Protein AF-A0A191TNR6-F1 (afdb_monomer_lite)

Radius of gyration: 38.56 Å; chains: 1; bounding box: 108×36×78 Å

Foldseek 3Di:
DDPVVVVVVVVVVPVVVDPVVCVVPVVVVVVVVVVVVVVVVVVVVVVVVVVVVVVVVVVVVVVVVVVVVVVVVVCVCVPPVNVCVVVVVVVDHDPPDDDDPDDPPPPPPPDDD

Secondary structure (DSSP, 8-state):
--HHHHHHHHHHHHHHT-HHHHHHTHHHHHHHHHHHHHHHHHHHHHHHHHHHHHHHHHHHHHHHHHHHHHHHHHHHHT-HHHHHHHHHTTT----SSPP--------------

Sequence (113 aa):
MSHEEKKKRKVSIRKMVNYEWITKNIGFFLFLALLTILYIANGHWADKTIRNISKNNKEIKDLQFEYKTLKSELMFQTRESELVKAVEAKGLKISETPPIHIKQENKDNSTNK

pLDDT: mean 73.11, std 12.02, range [39.81, 95.5]

Structure (mmCIF, N/CA/C/O backbone):
data_AF-A0A191TNR6-F1
#
_entry.id   AF-A0A191TNR6-F1
#
loop_
_atom_site.group_PDB
_atom_site.id
_atom_site.type_symbol
_atom_site.label_atom_id
_atom_site.label_alt_id
_atom_site.label_comp_id
_atom_site.label_asym_id
_atom_site.label_entity_id
_atom_site.label_seq_id
_atom_site.pdbx_PDB_ins_code
_atom_site.Cartn_x
_atom_site.Cartn_y
_atom_site.Cartn_z
_atom_site.occupancy
_atom_site.B_iso_or_equiv
_atom_site.auth_seq_id
_atom_site.auth_comp_id
_atom_site.auth_asym_id
_atom_site.auth_atom_id
_atom_site.pdbx_PDB_model_num
ATOM 1 N N . MET A 1 1 ? 24.566 -29.308 -5.296 1.00 52.97 1 MET A N 1
ATOM 2 C CA . MET A 1 1 ? 24.282 -28.733 -6.633 1.00 52.97 1 MET A CA 1
ATOM 3 C C . MET A 1 1 ? 25.560 -28.079 -7.153 1.00 52.97 1 MET A C 1
ATOM 5 O O . MET A 1 1 ? 26.023 -27.111 -6.557 1.00 52.97 1 MET A O 1
ATOM 9 N N . SER A 1 2 ? 26.202 -28.717 -8.135 1.00 57.34 2 SER A N 1
ATOM 10 C CA . SER A 1 2 ? 27.630 -28.574 -8.475 1.00 57.34 2 SER A CA 1
ATOM 11 C C . SER A 1 2 ? 27.967 -27.243 -9.171 1.00 57.34 2 SER A C 1
ATOM 13 O O . SER A 1 2 ? 27.183 -26.726 -9.966 1.00 57.34 2 SER A O 1
ATOM 15 N N . HIS A 1 3 ? 29.145 -26.676 -8.881 1.00 64.31 3 HIS A N 1
ATOM 16 C CA . HIS A 1 3 ? 29.635 -25.388 -9.406 1.00 64.31 3 HIS A CA 1
ATOM 17 C C . HIS A 1 3 ? 29.651 -25.299 -10.949 1.00 64.31 3 HIS A C 1
ATOM 19 O O . HIS A 1 3 ? 29.507 -24.208 -11.510 1.00 64.31 3 HIS A O 1
ATOM 25 N N . GLU A 1 4 ? 29.747 -26.444 -11.625 1.00 71.12 4 GLU A N 1
ATOM 26 C CA . GLU A 1 4 ? 29.633 -26.623 -13.079 1.00 71.12 4 GLU A CA 1
ATOM 27 C C . GLU A 1 4 ? 28.303 -26.096 -13.655 1.00 71.12 4 GLU A C 1
ATOM 29 O O . GLU A 1 4 ? 28.289 -25.355 -14.644 1.00 71.12 4 GLU A O 1
ATOM 34 N N . GLU A 1 5 ? 27.172 -26.396 -13.008 1.00 73.00 5 GLU A N 1
ATOM 35 C CA . GLU A 1 5 ? 25.842 -26.019 -13.507 1.00 73.00 5 GLU A CA 1
ATOM 36 C C . GLU A 1 5 ? 25.607 -24.512 -13.423 1.00 73.00 5 GLU A C 1
ATOM 38 O O . GLU A 1 5 ? 25.041 -23.909 -14.339 1.00 73.00 5 GLU A O 1
ATOM 43 N N . LYS A 1 6 ? 26.098 -23.869 -12.354 1.00 72.94 6 LYS A N 1
ATOM 44 C CA . LYS A 1 6 ? 26.013 -22.409 -12.190 1.00 72.94 6 LYS A CA 1
ATOM 45 C C . LYS A 1 6 ? 26.813 -21.684 -13.275 1.00 72.94 6 LYS A C 1
ATOM 47 O O . LYS A 1 6 ? 26.352 -20.660 -13.789 1.00 72.94 6 LYS A O 1
ATOM 52 N N . LYS A 1 7 ? 27.982 -22.218 -13.654 1.00 72.75 7 LYS A N 1
ATOM 53 C CA . LYS A 1 7 ? 28.830 -21.666 -14.721 1.00 72.75 7 LYS A CA 1
ATOM 54 C C . LYS A 1 7 ? 28.167 -21.839 -16.090 1.00 72.75 7 LYS A C 1
ATOM 56 O O . LYS A 1 7 ? 28.049 -20.854 -16.819 1.00 72.75 7 LYS A O 1
ATOM 61 N N . LYS A 1 8 ? 27.634 -23.030 -16.397 1.00 73.75 8 LYS A N 1
ATOM 62 C CA . LYS A 1 8 ? 26.865 -23.278 -17.631 1.00 73.75 8 LYS A CA 1
ATOM 63 C C . LYS A 1 8 ? 25.618 -22.390 -17.731 1.00 73.75 8 LYS A C 1
ATOM 65 O O . LYS A 1 8 ? 25.409 -21.781 -18.779 1.00 73.75 8 LYS A O 1
ATOM 70 N N . ARG A 1 9 ? 24.843 -22.220 -16.648 1.00 75.12 9 ARG A N 1
ATOM 71 C CA . ARG A 1 9 ? 23.693 -21.291 -16.611 1.00 75.12 9 ARG A CA 1
ATOM 72 C C . ARG A 1 9 ? 24.110 -19.849 -16.872 1.00 75.12 9 ARG A C 1
ATOM 74 O O . ARG A 1 9 ? 23.536 -19.221 -17.751 1.00 75.12 9 ARG A O 1
ATOM 81 N N . LYS A 1 10 ? 25.115 -19.321 -16.161 1.00 71.44 10 LYS A N 1
ATOM 82 C CA . LYS A 1 10 ? 25.584 -17.937 -16.372 1.00 71.44 10 LYS A CA 1
ATOM 83 C C . LYS A 1 10 ? 26.048 -17.691 -17.807 1.00 71.44 10 LYS A C 1
ATOM 85 O O . LYS A 1 10 ? 25.750 -16.638 -18.361 1.00 71.44 10 LYS A O 1
ATOM 90 N N . VAL A 1 11 ? 26.757 -18.647 -18.408 1.00 75.31 11 VAL A N 1
ATOM 91 C CA . VAL A 1 11 ? 27.203 -18.555 -19.807 1.00 75.31 11 VAL A CA 1
ATOM 92 C C . VAL A 1 11 ? 26.014 -18.606 -20.768 1.00 75.31 11 VAL A C 1
ATOM 94 O O . VAL A 1 11 ? 25.973 -17.822 -21.710 1.00 75.31 11 VAL A O 1
ATOM 97 N N . SER A 1 12 ? 25.024 -19.462 -20.509 1.00 77.38 12 SER A N 1
ATOM 98 C CA . SER A 1 12 ? 23.797 -19.549 -21.310 1.00 77.38 12 SER A CA 1
ATOM 99 C C . SER A 1 12 ? 22.989 -18.244 -21.282 1.00 77.38 12 SER A C 1
ATOM 101 O O . SER A 1 12 ? 22.649 -17.704 -22.331 1.00 77.38 12 SER A O 1
ATOM 103 N N . ILE A 1 13 ? 22.783 -17.660 -20.096 1.00 75.06 13 ILE A N 1
ATOM 104 C CA . ILE A 1 13 ? 22.044 -16.397 -19.938 1.00 75.06 13 ILE A CA 1
ATOM 105 C C . ILE A 1 13 ? 22.795 -15.242 -20.621 1.00 75.06 13 ILE A C 1
ATOM 107 O O . ILE A 1 13 ? 22.189 -14.436 -21.317 1.00 75.06 13 ILE A O 1
ATOM 111 N N . ARG A 1 14 ? 24.130 -15.191 -20.498 1.00 74.75 14 ARG A N 1
ATOM 112 C CA . ARG A 1 14 ? 24.958 -14.194 -21.201 1.00 74.75 14 ARG A CA 1
ATOM 113 C C . ARG A 1 14 ? 24.906 -14.337 -22.723 1.00 74.75 14 ARG A C 1
ATOM 115 O O . ARG A 1 14 ? 24.945 -13.327 -23.409 1.00 74.75 14 ARG A O 1
ATOM 122 N N . LYS A 1 15 ? 24.806 -15.563 -23.248 1.00 75.88 15 LYS A N 1
ATOM 123 C CA . LYS A 1 15 ? 24.656 -15.805 -24.693 1.00 75.88 15 LYS A CA 1
ATOM 124 C C . LYS A 1 15 ? 23.286 -15.379 -25.223 1.00 75.88 15 LYS A C 1
ATOM 126 O O . LYS A 1 15 ? 23.216 -14.920 -26.355 1.00 75.88 15 LYS A O 1
ATOM 131 N N . MET A 1 16 ? 22.221 -15.503 -24.426 1.00 69.44 16 MET A N 1
ATOM 132 C CA . MET A 1 16 ? 20.896 -14.990 -24.806 1.00 69.44 16 MET A CA 1
ATOM 133 C C . MET A 1 16 ? 20.854 -13.457 -24.816 1.00 69.44 16 MET A C 1
ATOM 135 O O . MET A 1 16 ? 20.232 -12.868 -25.690 1.00 69.44 16 MET A O 1
ATOM 139 N N . VAL A 1 17 ? 21.562 -12.803 -23.890 1.00 74.44 17 VAL A N 1
ATOM 140 C CA . VAL A 1 17 ? 21.668 -11.333 -23.801 1.00 74.44 17 VAL A CA 1
ATOM 141 C C . VAL A 1 17 ? 22.894 -10.836 -24.584 1.00 74.44 17 VAL A C 1
ATOM 143 O O . VAL A 1 17 ? 23.731 -10.097 -24.069 1.00 74.44 17 VAL A O 1
ATOM 146 N N . ASN A 1 18 ? 23.052 -11.295 -25.827 1.00 81.00 18 ASN A N 1
ATOM 147 C CA . ASN A 1 18 ? 24.146 -10.848 -26.689 1.00 81.00 18 ASN A CA 1
ATOM 148 C C . ASN A 1 18 ? 23.843 -9.450 -27.265 1.00 81.00 18 ASN A C 1
ATOM 150 O O . ASN A 1 18 ? 22.716 -9.186 -27.687 1.00 81.00 18 ASN A O 1
ATOM 154 N N . TYR A 1 19 ? 24.850 -8.573 -27.330 1.00 78.12 19 TYR A N 1
ATOM 155 C CA . TYR A 1 19 ? 24.719 -7.191 -27.820 1.00 78.12 19 TYR A CA 1
ATOM 156 C C . TYR A 1 19 ? 24.134 -7.133 -29.236 1.00 78.12 19 TYR A C 1
ATOM 158 O O . TYR A 1 19 ? 23.248 -6.328 -29.505 1.00 78.12 19 TYR A O 1
ATOM 166 N N . GLU A 1 20 ? 24.539 -8.060 -30.106 1.00 78.94 20 GLU A N 1
ATOM 167 C CA . GLU A 1 20 ? 24.010 -8.157 -31.471 1.00 78.94 20 GLU A CA 1
ATOM 168 C C . GLU A 1 20 ? 22.511 -8.476 -31.537 1.00 78.94 20 GLU A C 1
ATOM 170 O O . GLU A 1 20 ? 21.825 -8.065 -32.469 1.00 78.94 20 GLU A O 1
ATOM 175 N N . TRP A 1 21 ? 21.978 -9.218 -30.564 1.00 81.38 21 TRP A N 1
ATOM 176 C CA . TRP A 1 21 ? 20.549 -9.533 -30.514 1.00 81.38 21 TRP A CA 1
ATOM 177 C C . TRP A 1 21 ? 19.727 -8.325 -30.042 1.00 81.38 21 TRP A C 1
ATOM 179 O O . TRP A 1 21 ? 18.631 -8.080 -30.552 1.00 81.38 21 TRP A O 1
ATOM 189 N N . ILE A 1 22 ? 20.291 -7.537 -29.123 1.00 80.81 22 ILE A N 1
ATOM 190 C CA . ILE A 1 22 ? 19.681 -6.321 -28.570 1.00 80.81 22 ILE A CA 1
ATOM 191 C C . ILE A 1 22 ? 19.637 -5.207 -29.618 1.00 80.81 22 ILE A C 1
ATOM 193 O O . ILE A 1 22 ? 18.600 -4.571 -29.789 1.00 80.81 22 ILE A O 1
ATOM 197 N N . THR A 1 23 ? 20.728 -4.990 -30.358 1.00 83.81 23 THR A N 1
ATOM 198 C CA . THR A 1 23 ? 20.784 -3.952 -31.399 1.00 83.81 23 THR A CA 1
ATOM 199 C C . THR A 1 23 ? 19.884 -4.275 -32.588 1.00 83.81 23 THR A C 1
ATOM 201 O O . THR A 1 23 ? 19.235 -3.374 -33.115 1.00 83.81 23 THR A O 1
ATOM 204 N N . LYS A 1 24 ? 19.752 -5.557 -32.959 1.00 86.25 24 LYS A N 1
ATOM 205 C CA . LYS A 1 24 ? 18.791 -6.005 -33.983 1.00 86.25 24 LYS A CA 1
ATOM 206 C C . LYS A 1 24 ? 17.329 -5.769 -33.591 1.00 86.25 24 LYS A C 1
ATOM 208 O O . LYS A 1 24 ? 16.496 -5.598 -34.472 1.00 86.25 24 LYS A O 1
ATOM 213 N N . ASN A 1 25 ? 17.016 -5.734 -32.293 1.00 87.75 25 ASN A N 1
ATOM 214 C CA . ASN A 1 25 ? 15.656 -5.575 -31.765 1.00 87.75 25 ASN A CA 1
ATOM 215 C C . ASN A 1 25 ? 15.514 -4.315 -30.894 1.00 87.75 25 ASN A C 1
ATOM 217 O O . ASN A 1 25 ? 14.816 -4.321 -29.876 1.00 87.75 25 ASN A O 1
ATOM 221 N N . ILE A 1 26 ? 16.171 -3.222 -31.293 1.00 88.38 26 ILE A N 1
ATOM 222 C CA . ILE A 1 26 ? 16.286 -2.008 -30.474 1.00 88.38 26 ILE A CA 1
ATOM 223 C C . ILE A 1 26 ? 14.925 -1.425 -30.056 1.00 88.38 26 ILE A C 1
ATOM 225 O O . ILE A 1 26 ? 14.764 -1.001 -28.913 1.00 88.38 26 ILE A O 1
ATOM 229 N N . GLY A 1 27 ? 13.917 -1.475 -30.936 1.00 91.56 27 GLY A N 1
ATOM 230 C CA . GLY A 1 27 ? 12.565 -0.987 -30.639 1.00 91.56 27 GLY A CA 1
ATOM 231 C C . GLY A 1 27 ? 11.870 -1.771 -29.520 1.00 91.56 27 GLY A C 1
ATOM 232 O O . GLY A 1 27 ? 11.244 -1.175 -28.645 1.00 91.56 27 GLY A O 1
ATOM 233 N N . PHE A 1 28 ? 12.038 -3.097 -29.487 1.00 89.12 28 PHE A N 1
ATOM 234 C CA . PHE A 1 28 ? 11.493 -3.946 -28.422 1.00 89.12 28 PHE A CA 1
ATOM 235 C C . PHE A 1 28 ? 12.190 -3.692 -27.081 1.00 89.12 28 PHE A C 1
ATOM 237 O O . PHE A 1 28 ? 11.536 -3.608 -26.042 1.00 89.12 28 PHE A O 1
ATOM 244 N N . PHE A 1 29 ? 13.514 -3.513 -27.092 1.00 89.81 29 PHE A N 1
ATOM 245 C CA . PHE A 1 29 ? 14.259 -3.188 -25.877 1.00 89.81 29 PHE A CA 1
ATOM 246 C C . PHE A 1 29 ? 13.853 -1.821 -25.306 1.00 89.81 29 PHE A C 1
ATOM 248 O O . PHE A 1 29 ? 13.686 -1.685 -24.094 1.00 89.81 29 PHE A O 1
ATOM 255 N N . LEU A 1 30 ? 13.624 -0.827 -26.172 1.00 92.06 30 LEU A N 1
ATOM 256 C CA . LEU A 1 30 ? 13.146 0.497 -25.772 1.00 92.06 30 LEU A CA 1
ATOM 257 C C . LEU A 1 30 ? 11.746 0.432 -25.143 1.00 92.06 30 LEU A C 1
ATOM 259 O O . LEU A 1 30 ? 11.500 1.066 -24.118 1.00 92.06 30 LEU A O 1
ATOM 263 N N . PHE A 1 31 ? 10.857 -0.391 -25.705 1.00 93.56 31 PHE A N 1
ATOM 264 C CA . PHE A 1 31 ? 9.550 -0.674 -25.113 1.00 93.56 31 PHE A CA 1
ATOM 265 C C . PHE A 1 31 ? 9.677 -1.288 -23.711 1.00 93.56 31 PHE A C 1
ATOM 267 O O . PHE A 1 31 ? 9.009 -0.849 -22.775 1.00 93.56 31 PHE A O 1
ATOM 274 N N . LEU A 1 32 ? 10.580 -2.254 -23.533 1.00 93.19 32 LEU A N 1
ATOM 275 C CA . LEU A 1 32 ? 10.817 -2.903 -22.242 1.00 93.19 32 LEU A CA 1
ATOM 276 C C . LEU A 1 32 ? 11.405 -1.938 -21.200 1.00 93.19 32 LEU A C 1
ATOM 278 O O . LEU A 1 32 ? 11.012 -1.964 -20.031 1.00 93.19 32 LEU A O 1
ATOM 282 N N . ALA A 1 33 ? 12.315 -1.058 -21.622 1.00 93.62 33 ALA A N 1
ATOM 283 C CA . ALA A 1 33 ? 12.867 -0.004 -20.778 1.00 93.62 33 ALA A CA 1
ATOM 284 C C . ALA A 1 33 ? 11.773 0.976 -20.324 1.00 93.62 33 ALA A C 1
ATOM 286 O O . ALA A 1 33 ? 11.680 1.289 -19.135 1.00 93.62 33 ALA A O 1
ATOM 287 N N . LEU A 1 34 ? 10.893 1.392 -21.239 1.00 95.50 34 LEU A N 1
ATOM 288 C CA . LEU A 1 34 ? 9.748 2.248 -20.928 1.00 95.50 34 LEU A CA 1
ATOM 289 C C . LEU A 1 34 ? 8.791 1.569 -19.941 1.00 95.50 34 LEU A C 1
ATOM 291 O O . LEU A 1 34 ? 8.390 2.185 -18.954 1.00 95.50 34 LEU A O 1
ATOM 295 N N . LEU A 1 35 ? 8.480 0.288 -20.152 1.00 95.38 35 LEU A N 1
ATOM 296 C CA . LEU A 1 35 ? 7.631 -0.491 -19.251 1.00 95.38 35 LEU A CA 1
ATOM 297 C C . LEU A 1 35 ? 8.247 -0.618 -17.852 1.00 95.38 35 LEU A C 1
ATOM 299 O O . LEU A 1 35 ? 7.541 -0.519 -16.851 1.00 95.38 35 LEU A O 1
ATOM 303 N N . THR A 1 36 ? 9.570 -0.774 -17.777 1.00 93.75 36 THR A N 1
ATOM 304 C CA . THR A 1 36 ? 10.313 -0.833 -16.511 1.00 93.75 36 THR A CA 1
ATOM 305 C C . THR A 1 36 ? 10.204 0.485 -15.744 1.00 93.75 36 THR A C 1
ATOM 307 O O . THR A 1 36 ? 9.940 0.480 -14.542 1.00 93.75 36 THR A O 1
ATOM 310 N N . ILE A 1 37 ? 10.342 1.621 -16.432 1.00 94.44 37 ILE A N 1
ATOM 311 C CA . ILE A 1 37 ? 10.164 2.951 -15.832 1.00 94.44 37 ILE A CA 1
ATOM 3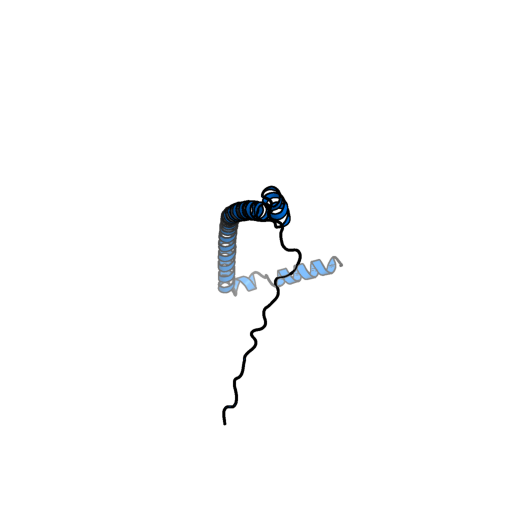12 C C . ILE A 1 37 ? 8.725 3.123 -15.334 1.00 94.44 37 ILE A C 1
ATOM 314 O O . ILE A 1 37 ? 8.522 3.539 -14.192 1.00 94.44 37 ILE A O 1
ATOM 318 N N . LEU A 1 38 ? 7.729 2.749 -16.146 1.00 93.69 38 LEU A N 1
ATOM 319 C CA . LEU A 1 38 ? 6.317 2.792 -15.754 1.00 93.69 38 LEU A CA 1
ATOM 320 C C . LEU A 1 38 ? 6.029 1.915 -14.530 1.00 93.69 38 LEU A C 1
ATOM 322 O O . LEU A 1 38 ? 5.245 2.298 -13.664 1.00 93.69 38 LEU A O 1
ATOM 326 N N . TYR A 1 39 ? 6.655 0.743 -14.452 1.00 91.12 39 TYR A N 1
ATOM 327 C CA . TYR A 1 39 ? 6.499 -0.179 -13.334 1.00 91.12 39 TYR A CA 1
ATOM 328 C C . TYR A 1 39 ? 7.061 0.407 -12.036 1.00 91.12 39 TYR A C 1
ATOM 330 O O . TYR A 1 39 ? 6.373 0.418 -11.016 1.00 91.12 39 TYR A O 1
ATOM 338 N N . ILE A 1 40 ? 8.278 0.959 -12.080 1.00 89.25 40 ILE A N 1
ATOM 339 C CA . ILE A 1 40 ? 8.901 1.614 -10.921 1.00 89.25 40 ILE A CA 1
ATOM 340 C C . ILE A 1 40 ? 8.067 2.823 -10.479 1.00 89.25 40 ILE A C 1
ATOM 342 O O . ILE A 1 40 ? 7.815 2.998 -9.285 1.00 89.25 40 ILE A O 1
ATOM 346 N N . ALA A 1 41 ? 7.594 3.630 -11.433 1.00 88.25 41 ALA A N 1
ATOM 347 C CA . ALA A 1 41 ? 6.736 4.775 -11.154 1.00 88.25 41 ALA A CA 1
ATOM 348 C C . ALA A 1 41 ? 5.430 4.350 -10.463 1.00 88.25 41 ALA A C 1
ATOM 350 O O . ALA A 1 41 ? 5.075 4.919 -9.430 1.00 88.25 41 ALA A O 1
ATOM 351 N N . ASN A 1 42 ? 4.757 3.310 -10.967 1.00 88.75 42 ASN A N 1
ATOM 352 C CA . ASN A 1 42 ? 3.553 2.761 -10.337 1.00 88.75 42 ASN A CA 1
ATOM 353 C C . ASN A 1 42 ? 3.828 2.206 -8.933 1.00 88.75 42 ASN A C 1
ATOM 355 O O . ASN A 1 42 ? 3.046 2.458 -8.017 1.00 88.75 42 ASN A O 1
ATOM 359 N N . GLY A 1 43 ? 4.953 1.515 -8.730 1.00 87.25 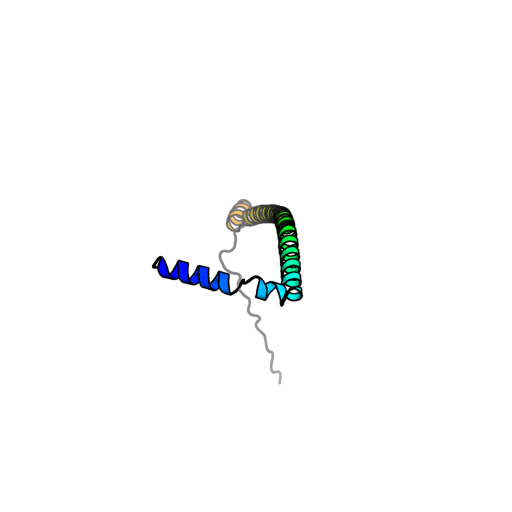43 GLY A N 1
ATOM 360 C CA . GLY A 1 43 ? 5.359 1.022 -7.410 1.00 87.25 43 GLY A CA 1
ATOM 361 C C . GLY A 1 43 ? 5.499 2.148 -6.382 1.00 87.25 43 GLY A C 1
ATOM 362 O O . GLY A 1 43 ? 4.989 2.051 -5.269 1.00 87.25 43 GLY A O 1
ATOM 363 N N . HIS A 1 44 ? 6.090 3.276 -6.781 1.00 82.44 44 HIS A N 1
ATOM 364 C CA . HIS A 1 44 ? 6.258 4.423 -5.888 1.00 82.44 44 HIS A CA 1
ATOM 365 C C . HIS A 1 44 ? 4.925 5.106 -5.518 1.00 82.44 44 HIS A C 1
ATOM 367 O O . HIS A 1 44 ? 4.777 5.658 -4.423 1.00 82.44 44 HIS A O 1
ATOM 373 N N . TRP A 1 45 ? 3.934 5.066 -6.414 1.00 75.38 45 TRP A N 1
ATOM 374 C CA . TRP A 1 45 ? 2.572 5.533 -6.133 1.00 75.38 45 TRP A CA 1
ATOM 375 C C . TRP A 1 45 ? 1.810 4.568 -5.218 1.00 75.38 45 TRP A C 1
ATOM 377 O O . TRP A 1 45 ? 1.069 5.018 -4.337 1.00 75.38 45 TRP A O 1
ATOM 387 N N . ALA A 1 46 ? 2.032 3.261 -5.368 1.00 74.31 46 ALA A N 1
ATOM 388 C CA . ALA A 1 46 ? 1.455 2.244 -4.496 1.00 74.31 46 ALA A CA 1
ATOM 389 C C . ALA A 1 46 ? 1.914 2.421 -3.039 1.00 74.31 46 ALA A C 1
ATOM 391 O O . ALA A 1 46 ? 1.070 2.446 -2.145 1.00 74.31 46 ALA A O 1
ATOM 392 N N . ASP A 1 47 ? 3.204 2.670 -2.793 1.00 73.50 47 ASP A N 1
ATOM 393 C CA . ASP A 1 47 ? 3.733 2.888 -1.436 1.00 73.50 47 ASP A CA 1
ATOM 394 C C . ASP A 1 47 ? 3.072 4.078 -0.721 1.00 73.50 47 ASP A C 1
ATOM 396 O O . ASP A 1 47 ? 2.669 3.992 0.446 1.00 73.50 47 ASP A 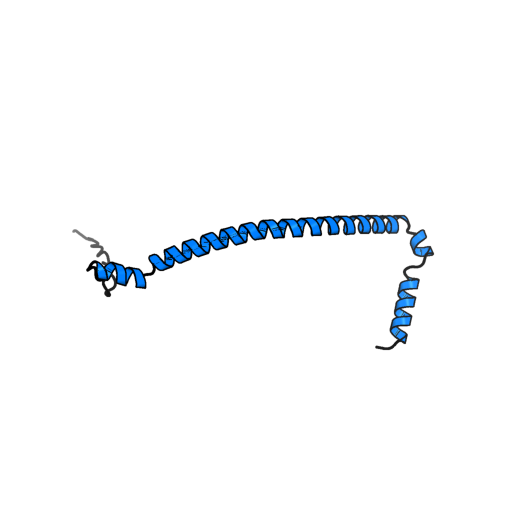O 1
ATOM 400 N N . LYS A 1 48 ? 2.900 5.201 -1.428 1.00 72.88 48 LYS A N 1
ATOM 401 C CA . LYS A 1 48 ? 2.216 6.384 -0.879 1.00 72.88 48 LYS A CA 1
ATOM 402 C C . LYS A 1 48 ? 0.741 6.101 -0.596 1.00 72.88 48 LYS A C 1
ATOM 404 O O . LYS A 1 48 ? 0.214 6.541 0.427 1.00 72.88 48 LYS A O 1
ATOM 409 N N . THR A 1 49 ? 0.097 5.338 -1.472 1.00 73.94 49 THR A N 1
ATOM 410 C CA . THR A 1 49 ? -1.317 4.965 -1.359 1.00 73.94 49 THR A CA 1
ATOM 411 C C . THR A 1 49 ? -1.547 4.026 -0.176 1.00 73.94 49 THR A C 1
ATOM 413 O O . THR A 1 49 ? -2.438 4.274 0.633 1.00 73.94 49 THR A O 1
ATOM 416 N N . ILE A 1 50 ? -0.687 3.023 0.009 1.00 75.00 50 ILE A N 1
ATOM 417 C CA . ILE A 1 50 ? -0.720 2.096 1.151 1.00 75.00 50 ILE A CA 1
ATOM 418 C C . ILE A 1 50 ? -0.559 2.856 2.472 1.00 75.00 50 ILE A C 1
ATOM 420 O O . ILE A 1 50 ? -1.281 2.590 3.437 1.00 75.00 50 ILE A O 1
ATOM 424 N N . ARG A 1 51 ? 0.332 3.856 2.525 1.00 74.31 51 ARG A N 1
ATOM 425 C CA . ARG A 1 51 ? 0.509 4.671 3.734 1.00 74.31 51 ARG A CA 1
ATOM 426 C C . ARG A 1 51 ? -0.734 5.497 4.074 1.00 74.31 51 ARG A C 1
ATOM 428 O O . ARG A 1 51 ? -1.060 5.633 5.251 1.00 74.31 51 ARG A O 1
ATOM 435 N N . ASN A 1 52 ? -1.436 6.019 3.071 1.00 71.38 52 ASN A N 1
ATOM 436 C CA . ASN A 1 52 ? -2.686 6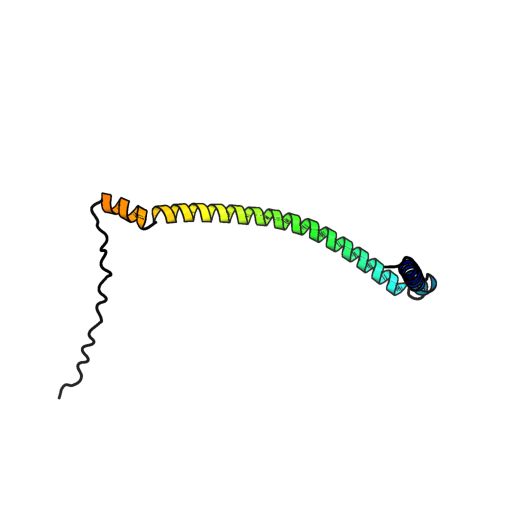.756 3.273 1.00 71.38 52 ASN A CA 1
ATOM 437 C C . ASN A 1 52 ? -3.836 5.822 3.682 1.00 71.38 52 ASN A C 1
ATOM 439 O O . ASN A 1 52 ? -4.558 6.123 4.628 1.00 71.38 52 ASN A O 1
ATOM 443 N N . ILE A 1 53 ? -3.939 4.644 3.060 1.00 75.06 53 ILE A N 1
ATOM 444 C CA . ILE A 1 53 ? -4.902 3.598 3.439 1.00 75.06 53 ILE A CA 1
ATOM 445 C C . ILE A 1 53 ? -4.704 3.170 4.898 1.00 75.06 53 ILE A C 1
ATOM 447 O O . ILE A 1 53 ? -5.676 2.968 5.622 1.00 75.06 53 ILE A O 1
ATOM 451 N N . SER A 1 54 ? -3.457 3.051 5.358 1.00 71.12 54 SER A N 1
ATOM 452 C CA . SER A 1 54 ? -3.153 2.710 6.752 1.00 71.12 54 SER A CA 1
ATOM 453 C C . SER A 1 54 ? -3.659 3.774 7.739 1.00 71.12 54 SER A C 1
ATOM 455 O O . SER A 1 54 ? -4.213 3.430 8.782 1.00 71.12 54 SER A O 1
ATOM 457 N N . LYS A 1 55 ? -3.557 5.065 7.385 1.00 73.44 55 LYS A N 1
ATOM 458 C CA . LYS A 1 55 ? -4.097 6.165 8.203 1.00 73.44 55 LYS A CA 1
ATOM 459 C C . LYS A 1 55 ? -5.625 6.131 8.279 1.00 73.44 55 LYS A C 1
ATOM 461 O O . LYS A 1 55 ? -6.157 6.145 9.383 1.00 73.44 55 LYS A O 1
ATOM 466 N N . ASN A 1 56 ? -6.316 5.994 7.146 1.00 71.50 56 ASN A N 1
ATOM 467 C CA . ASN A 1 56 ? -7.781 5.902 7.127 1.00 71.50 56 ASN A CA 1
ATOM 468 C C . ASN A 1 56 ? -8.297 4.647 7.857 1.00 71.50 56 ASN A C 1
ATOM 470 O O . ASN A 1 56 ? -9.311 4.697 8.545 1.00 71.50 56 ASN A O 1
ATOM 474 N N . ASN A 1 57 ? -7.584 3.518 7.768 1.00 71.94 57 ASN A N 1
ATOM 475 C CA . ASN A 1 57 ? -7.933 2.312 8.529 1.00 71.94 57 ASN A CA 1
ATOM 476 C C . ASN A 1 57 ? -7.796 2.495 10.044 1.00 71.94 57 ASN A C 1
ATOM 478 O O . ASN A 1 57 ? -8.494 1.817 10.799 1.00 71.94 57 ASN A O 1
ATOM 482 N N . LYS A 1 58 ? -6.901 3.381 10.495 1.00 73.88 58 LYS A N 1
ATOM 483 C CA . LYS A 1 58 ? -6.762 3.702 11.915 1.00 73.88 58 LYS A CA 1
ATOM 484 C C . LYS A 1 58 ? -8.012 4.418 12.432 1.00 73.88 58 LYS A C 1
ATOM 486 O O . LYS A 1 58 ? -8.569 3.973 13.425 1.00 73.88 58 LYS A O 1
ATOM 491 N N . GLU A 1 59 ? -8.510 5.419 11.707 1.00 74.69 59 GLU A N 1
ATOM 492 C CA . GLU A 1 59 ? -9.752 6.121 12.071 1.00 74.69 59 GLU A CA 1
ATOM 493 C C . GLU A 1 59 ? -10.961 5.181 12.117 1.00 74.69 59 GLU A C 1
ATOM 495 O O . GLU A 1 59 ? -11.735 5.211 13.070 1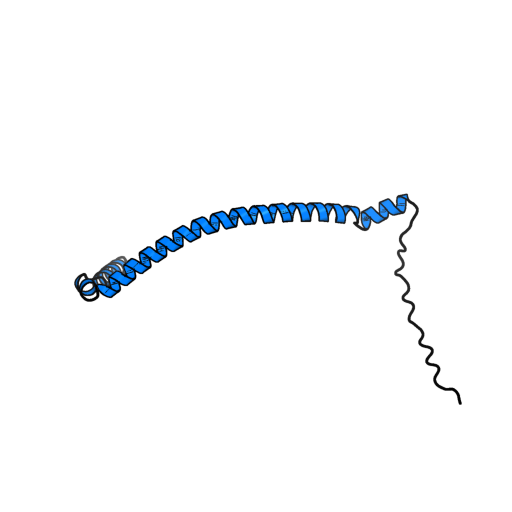.00 74.69 59 GLU A O 1
ATOM 500 N N . ILE A 1 60 ? -11.096 4.281 11.136 1.00 77.56 60 ILE A N 1
ATOM 501 C CA . ILE A 1 60 ? -12.178 3.283 11.135 1.00 77.56 60 ILE A CA 1
ATOM 502 C C . ILE A 1 60 ? -12.064 2.339 12.341 1.00 77.56 60 ILE A C 1
ATOM 504 O O . ILE A 1 60 ? -13.080 1.970 12.935 1.00 77.56 60 ILE A O 1
ATOM 508 N N . LYS A 1 61 ? -10.844 1.929 12.712 1.00 74.88 61 LYS A N 1
ATOM 509 C CA . LYS A 1 61 ? -10.616 1.094 13.899 1.00 74.88 61 LYS A CA 1
ATOM 510 C C . LYS A 1 61 ? -10.985 1.819 15.186 1.00 74.88 61 LYS A C 1
ATOM 512 O O . LYS A 1 61 ? -11.621 1.197 16.033 1.00 74.88 61 LYS A O 1
ATOM 517 N N . ASP A 1 62 ? -10.615 3.087 15.309 1.00 79.94 62 ASP A N 1
ATOM 518 C CA . ASP A 1 62 ? -10.895 3.890 16.498 1.00 79.94 62 ASP A CA 1
ATOM 519 C C . ASP A 1 62 ? -12.418 4.073 16.669 1.00 79.94 62 ASP A C 1
ATOM 521 O O . ASP A 1 62 ? -12.957 3.774 17.736 1.00 79.94 62 ASP A O 1
ATOM 525 N N . LEU A 1 63 ? -13.146 4.384 15.588 1.00 78.19 63 LEU A N 1
ATOM 526 C CA . LEU A 1 63 ? -14.615 4.484 15.602 1.00 78.19 63 LEU A CA 1
ATOM 527 C C . LEU A 1 63 ? -15.304 3.151 15.944 1.00 78.19 63 LEU A C 1
ATOM 529 O O . LEU A 1 63 ? -16.273 3.102 16.705 1.00 78.19 63 LEU A O 1
ATOM 533 N N . GLN A 1 64 ? -14.807 2.039 15.392 1.00 78.50 64 GLN A N 1
ATOM 534 C CA . GLN A 1 64 ? -15.330 0.711 15.724 1.00 78.50 64 GLN A CA 1
ATOM 535 C C . GLN A 1 64 ? -15.065 0.330 17.180 1.00 78.50 64 GLN A C 1
ATOM 537 O O . GLN A 1 64 ? -15.871 -0.389 17.774 1.00 78.50 64 GLN A O 1
ATOM 542 N N . PHE A 1 65 ? -13.937 0.758 17.742 1.00 84.31 65 PHE A N 1
ATOM 543 C CA . PHE A 1 65 ? -13.597 0.500 19.134 1.00 84.31 65 PHE A CA 1
ATOM 544 C C . PHE A 1 65 ? -14.543 1.247 20.076 1.00 84.31 65 PHE A C 1
ATOM 546 O O . PHE A 1 65 ? -15.069 0.645 21.014 1.00 84.31 65 PHE A O 1
ATOM 553 N N . GLU A 1 66 ? -14.830 2.513 19.778 1.00 80.06 66 GLU A N 1
ATOM 554 C CA . GLU A 1 66 ? -15.779 3.326 20.537 1.00 80.06 66 GLU A CA 1
ATOM 555 C C . GLU A 1 66 ? -17.187 2.718 20.499 1.00 80.06 66 GLU A C 1
ATOM 557 O O . GLU A 1 66 ? -17.771 2.444 21.548 1.00 80.06 66 GLU A O 1
ATOM 562 N N . TYR A 1 67 ? -17.685 2.362 19.310 1.00 81.25 67 TYR A N 1
ATOM 563 C CA . TYR A 1 67 ? -18.976 1.683 19.166 1.00 81.25 67 TYR A CA 1
ATOM 564 C C . TYR A 1 67 ? -19.039 0.358 19.940 1.00 81.25 67 TYR A C 1
ATOM 566 O O . TYR A 1 67 ? -20.028 0.080 20.620 1.00 81.25 67 TYR A O 1
ATOM 574 N N . LYS A 1 68 ? -17.997 -0.480 19.849 1.00 78.00 68 LYS A N 1
ATOM 575 C CA . LYS A 1 68 ? -17.958 -1.771 20.554 1.00 78.00 68 LYS A CA 1
ATOM 576 C C . LYS A 1 68 ? -17.939 -1.590 22.065 1.00 78.00 68 LYS A C 1
ATOM 578 O O . LYS A 1 68 ? -18.630 -2.336 22.751 1.00 78.00 68 LYS A O 1
ATOM 583 N N . THR A 1 69 ? -17.189 -0.612 22.561 1.00 83.25 69 THR A N 1
ATOM 584 C CA . THR A 1 69 ? -17.124 -0.295 23.991 1.00 83.25 69 THR A CA 1
ATOM 585 C C . THR A 1 69 ? -18.486 0.173 24.490 1.00 83.25 69 THR A C 1
ATOM 587 O O . THR A 1 69 ? -19.024 -0.415 25.423 1.00 83.25 69 THR A O 1
ATOM 590 N N . LEU A 1 70 ? -19.113 1.128 23.797 1.00 79.06 70 LEU A N 1
ATOM 591 C CA . LEU A 1 70 ? -20.417 1.671 24.182 1.00 79.06 70 LEU A CA 1
ATOM 592 C C . LEU A 1 70 ? -21.531 0.615 24.111 1.00 79.06 70 LEU A C 1
ATOM 594 O O . LEU A 1 70 ? -22.377 0.512 24.997 1.00 79.06 70 LEU A O 1
ATOM 598 N N . LYS A 1 71 ? -21.509 -0.230 23.075 1.00 78.69 71 LYS A N 1
ATOM 599 C CA . LYS A 1 71 ? -22.430 -1.362 22.947 1.00 78.69 71 LYS A CA 1
ATOM 600 C C . LYS A 1 71 ? -22.204 -2.410 24.037 1.00 78.69 71 LYS A C 1
ATOM 602 O O . LYS A 1 71 ? -23.175 -2.990 24.510 1.00 78.69 71 LYS A O 1
ATOM 607 N N . SER A 1 72 ? -20.954 -2.676 24.414 1.00 78.62 72 SER A N 1
ATOM 608 C CA . SER A 1 72 ? -20.624 -3.613 25.492 1.00 78.62 72 SER A CA 1
ATOM 609 C C . SER A 1 72 ? -21.104 -3.097 26.847 1.00 78.62 72 SER A C 1
ATOM 611 O O . SER A 1 72 ? -21.641 -3.878 27.623 1.00 78.62 72 SER A O 1
ATOM 613 N N . GLU A 1 73 ? -20.953 -1.798 27.111 1.00 77.00 73 GLU A N 1
ATOM 614 C CA . GLU A 1 73 ? -21.487 -1.124 28.301 1.00 77.00 73 GLU A CA 1
ATOM 615 C C . GLU A 1 73 ? -23.014 -1.278 28.369 1.00 77.00 73 GLU A C 1
ATOM 617 O O . GLU A 1 73 ? -23.556 -1.762 29.361 1.00 77.00 73 GLU A O 1
ATOM 622 N N . LEU A 1 74 ? -23.708 -0.967 27.267 1.00 76.38 74 LEU A N 1
ATOM 623 C CA . LEU A 1 74 ? -25.152 -1.166 27.141 1.00 76.38 74 LEU A CA 1
ATOM 624 C C . LEU A 1 74 ? -25.540 -2.628 27.355 1.00 76.38 74 LEU A C 1
ATOM 626 O O . LEU A 1 74 ? -26.435 -2.903 28.142 1.00 76.38 74 LEU A O 1
ATOM 630 N N . MET A 1 75 ? -24.851 -3.572 26.711 1.00 74.19 75 MET A N 1
ATOM 631 C CA . MET A 1 75 ? -25.133 -4.999 26.879 1.00 74.19 75 MET A CA 1
ATOM 632 C C . MET A 1 75 ? -24.867 -5.505 28.292 1.00 74.19 75 MET A C 1
ATOM 634 O O . MET A 1 75 ? -25.530 -6.449 28.707 1.00 74.19 75 MET A O 1
ATOM 638 N N . PHE A 1 76 ? -23.920 -4.915 29.022 1.00 71.44 76 PHE A N 1
ATOM 639 C CA . PHE A 1 76 ? -23.683 -5.230 30.426 1.00 71.44 76 PHE A CA 1
ATOM 640 C C . PHE A 1 76 ? -24.843 -4.733 31.297 1.00 71.44 76 PHE A C 1
ATOM 642 O O . PHE A 1 76 ? -25.374 -5.503 32.092 1.00 71.44 76 PHE A O 1
ATOM 649 N N . GLN A 1 77 ? -25.305 -3.498 31.078 1.00 65.44 77 GLN A N 1
ATOM 650 C CA . GLN A 1 77 ? -26.449 -2.930 31.800 1.00 65.44 77 GLN A CA 1
ATOM 651 C C . GLN A 1 77 ? -27.778 -3.616 31.452 1.00 65.44 77 GLN A C 1
ATOM 653 O O . GLN A 1 77 ? -28.623 -3.810 32.321 1.00 65.44 77 GLN A O 1
ATOM 658 N N . THR A 1 78 ? -27.968 -4.028 30.197 1.00 64.12 78 THR A N 1
ATOM 659 C CA . THR A 1 78 ? -29.140 -4.801 29.762 1.00 64.12 78 THR A CA 1
ATOM 660 C C . THR A 1 78 ? -28.937 -6.306 29.899 1.00 64.12 78 THR A C 1
ATOM 662 O O . THR A 1 78 ? -29.741 -7.079 29.377 1.00 64.12 78 THR A O 1
ATOM 665 N N . ARG A 1 79 ? -27.850 -6.761 30.534 1.00 68.75 79 ARG A N 1
ATOM 666 C CA . ARG A 1 79 ? -27.601 -8.189 30.707 1.00 68.75 79 ARG A CA 1
ATOM 667 C C . ARG A 1 79 ? -28.672 -8.742 31.627 1.00 68.75 79 ARG A C 1
ATOM 669 O O . ARG A 1 79 ? -28.850 -8.232 32.731 1.00 68.75 79 ARG A O 1
ATOM 676 N N . GLU A 1 80 ? -29.330 -9.815 31.199 1.00 62.03 80 GLU A N 1
ATOM 677 C CA . GLU A 1 80 ? -30.412 -10.449 31.960 1.00 62.03 80 GLU A CA 1
ATOM 678 C C . GLU A 1 80 ? -30.017 -10.694 33.419 1.00 62.03 80 GLU A C 1
ATOM 680 O O . GLU A 1 80 ? -30.796 -10.385 34.302 1.00 62.03 80 GLU A O 1
ATOM 685 N N . SER A 1 81 ? -28.780 -11.111 33.708 1.00 65.06 81 SER A N 1
ATOM 686 C CA . SER A 1 81 ? -28.309 -11.363 35.080 1.00 65.06 81 SER A CA 1
ATOM 687 C C . SER A 1 81 ? -28.202 -10.126 35.989 1.00 65.06 81 SER A C 1
ATOM 689 O O . SER A 1 81 ? -28.311 -10.262 37.206 1.00 65.06 81 SER A O 1
ATOM 691 N N . GLU A 1 82 ? -27.929 -8.941 35.432 1.00 63.19 82 GLU A N 1
ATOM 692 C CA . GLU A 1 82 ? -27.878 -7.662 36.170 1.00 63.19 82 GLU A CA 1
ATOM 693 C C . GLU A 1 82 ? -29.283 -7.053 36.263 1.00 63.19 82 GLU A C 1
ATOM 695 O O . GLU A 1 82 ? -29.694 -6.602 37.332 1.00 63.19 82 GLU A O 1
ATOM 700 N N . LEU A 1 83 ? -30.061 -7.141 35.175 1.00 64.62 83 LEU A N 1
ATOM 701 C CA . LEU A 1 83 ? -31.483 -6.796 35.148 1.00 64.62 83 LEU A CA 1
ATOM 702 C C . LEU A 1 83 ? -32.275 -7.602 36.180 1.00 64.62 83 LEU A C 1
ATOM 704 O O . LEU A 1 83 ? -33.057 -7.007 36.908 1.00 64.62 83 LEU A O 1
ATOM 708 N N . VAL A 1 84 ? -32.037 -8.912 36.312 1.00 60.16 84 VAL A N 1
ATOM 709 C CA . VAL A 1 84 ? -32.656 -9.760 37.347 1.00 60.16 84 VAL A CA 1
ATOM 710 C C . VAL A 1 84 ? -32.405 -9.160 38.729 1.00 60.16 84 VAL A C 1
ATOM 712 O O . VAL A 1 84 ? -33.359 -8.907 39.450 1.00 60.16 84 VAL A O 1
ATOM 715 N N . LYS A 1 85 ? -31.154 -8.825 39.068 1.00 65.44 85 LYS A N 1
ATOM 716 C CA . LYS A 1 85 ? -30.803 -8.254 40.381 1.00 65.44 85 LYS A CA 1
ATOM 717 C C . LYS A 1 85 ? -31.405 -6.864 40.613 1.00 65.44 85 LYS A C 1
ATOM 719 O O . LYS A 1 85 ? -31.880 -6.569 41.709 1.00 65.44 85 LYS A O 1
ATOM 724 N N . ALA A 1 86 ? -31.400 -6.002 39.594 1.00 62.94 86 ALA A N 1
ATOM 725 C CA . ALA A 1 86 ? -31.950 -4.647 39.679 1.00 62.94 86 ALA A CA 1
ATOM 726 C C . ALA A 1 86 ? -33.490 -4.634 39.764 1.00 62.94 86 ALA A C 1
ATOM 728 O O . ALA A 1 86 ? -34.079 -3.764 40.409 1.00 62.94 86 ALA A O 1
ATOM 729 N N . VAL A 1 87 ? -34.144 -5.602 39.123 1.00 64.31 87 VAL A N 1
ATOM 730 C CA . VAL A 1 87 ? -35.603 -5.761 39.075 1.00 64.31 87 VAL A CA 1
ATOM 731 C C . VAL A 1 87 ? -36.108 -6.537 40.309 1.00 64.31 87 VAL A C 1
ATOM 733 O O . VAL A 1 87 ? -37.143 -6.168 40.868 1.00 64.31 87 VAL A O 1
ATOM 736 N N . GLU A 1 88 ? -35.324 -7.482 40.844 1.00 62.75 88 GLU A N 1
ATOM 737 C CA . GLU A 1 88 ? -35.534 -8.125 42.155 1.00 62.75 88 GLU A CA 1
ATOM 738 C C . GLU A 1 88 ? -35.474 -7.117 43.306 1.00 62.75 88 GLU A C 1
ATOM 740 O O . GLU A 1 88 ? -36.338 -7.140 44.184 1.00 62.75 88 GLU A O 1
ATOM 745 N N . ALA A 1 89 ? -34.522 -6.175 43.276 1.00 63.16 89 ALA A N 1
ATOM 746 C CA . ALA A 1 89 ? -34.440 -5.086 44.254 1.00 63.16 89 ALA A CA 1
ATOM 747 C C . ALA A 1 89 ? -35.684 -4.170 44.239 1.00 63.16 89 ALA A C 1
ATOM 749 O O . ALA A 1 89 ? -35.983 -3.509 45.232 1.00 63.16 89 ALA A O 1
ATOM 750 N N . LYS A 1 90 ? -36.436 -4.152 43.129 1.00 64.75 90 LYS A N 1
ATOM 751 C CA . LYS A 1 90 ? -37.730 -3.465 42.983 1.00 64.75 90 LYS A CA 1
ATOM 752 C C . LYS A 1 90 ? -38.947 -4.373 43.241 1.00 64.75 90 LYS A C 1
ATOM 754 O O . LYS A 1 90 ? -40.073 -3.911 43.079 1.00 64.75 90 LYS A O 1
ATOM 759 N N . GLY A 1 91 ? -38.749 -5.624 43.669 1.00 61.81 91 GLY A N 1
ATOM 760 C CA . GLY A 1 91 ? -39.819 -6.555 44.055 1.00 61.81 91 GLY A CA 1
ATOM 761 C C . GLY A 1 91 ? -40.482 -7.312 42.898 1.00 61.81 91 GLY A C 1
ATOM 762 O O . GLY A 1 91 ? -41.514 -7.951 43.095 1.00 61.81 91 GLY A O 1
ATOM 763 N N . LEU A 1 92 ? -39.912 -7.256 41.693 1.00 61.16 92 LEU A N 1
ATOM 764 C CA . LEU A 1 92 ? -40.441 -7.904 40.494 1.00 61.16 92 LEU A CA 1
ATOM 765 C C . LEU A 1 92 ? -39.685 -9.225 40.259 1.00 61.16 92 LEU A C 1
ATOM 767 O O . LEU A 1 92 ? -38.503 -9.222 39.927 1.00 61.16 92 LEU A O 1
ATOM 771 N N . LYS A 1 93 ? -40.365 -10.366 40.443 1.00 61.91 93 LYS A N 1
ATOM 772 C CA . LYS A 1 93 ? -39.839 -11.699 40.101 1.00 61.91 93 LYS A CA 1
ATOM 773 C C . LYS A 1 93 ? -40.136 -12.026 38.644 1.00 61.91 93 LYS A C 1
ATOM 775 O O . LYS A 1 93 ? -41.272 -11.893 38.192 1.00 61.91 93 LYS A O 1
ATOM 780 N N . ILE A 1 94 ? -39.124 -12.495 37.928 1.00 57.69 94 ILE A N 1
ATOM 781 C CA . ILE A 1 94 ? -39.282 -12.993 36.563 1.00 57.69 94 ILE A CA 1
ATOM 782 C C . ILE A 1 94 ? -39.935 -14.373 36.658 1.00 57.69 94 ILE A C 1
ATOM 784 O O . ILE A 1 94 ? -39.561 -15.188 37.500 1.00 57.69 94 ILE A O 1
ATOM 788 N N . SER A 1 95 ? -40.945 -14.626 35.831 1.00 55.31 95 SER A N 1
ATOM 789 C CA . SER A 1 95 ? -41.578 -15.942 35.762 1.00 55.31 95 SER A CA 1
ATOM 790 C C . SER A 1 95 ? -40.581 -16.951 35.191 1.00 55.31 95 SER A C 1
ATOM 792 O O . SER A 1 95 ? -40.250 -16.884 34.013 1.00 55.31 95 SER A O 1
ATOM 794 N N . GLU A 1 96 ? -40.137 -17.908 36.010 1.00 59.94 96 GLU A N 1
ATOM 795 C CA . GLU A 1 96 ? -39.341 -19.068 35.567 1.00 59.94 96 GLU A CA 1
ATOM 796 C C . GLU A 1 96 ? -40.146 -20.019 34.667 1.00 59.94 96 GLU A C 1
ATOM 798 O O . GLU A 1 96 ? -39.591 -20.898 34.008 1.00 59.94 96 GLU A O 1
ATOM 803 N N . THR A 1 97 ? -41.469 -19.843 34.624 1.00 59.38 97 THR A N 1
ATOM 804 C CA . THR A 1 97 ? -42.334 -20.610 33.735 1.00 59.38 97 THR A CA 1
ATOM 805 C C . THR A 1 97 ? -42.433 -19.924 32.371 1.00 59.38 97 THR A C 1
ATOM 807 O O . THR A 1 97 ? -42.794 -18.740 32.318 1.00 59.38 97 THR A O 1
ATOM 810 N N . PRO A 1 98 ? -42.111 -20.631 31.269 1.00 67.00 98 PRO A N 1
ATOM 811 C CA . PRO A 1 98 ? -42.256 -20.088 29.927 1.00 67.00 98 PRO A CA 1
ATOM 812 C C . PRO A 1 98 ? -43.726 -19.719 29.663 1.00 67.00 98 PRO A C 1
ATOM 814 O O . PRO A 1 98 ? -44.626 -20.426 30.128 1.00 67.00 98 PRO A O 1
ATOM 817 N N . PRO A 1 99 ? -43.994 -18.622 28.932 1.00 68.00 99 PRO A N 1
ATOM 818 C CA . PRO A 1 99 ? -45.351 -18.168 28.672 1.00 68.00 99 PRO A CA 1
ATOM 819 C C . PRO A 1 99 ? -46.140 -19.247 27.930 1.00 68.00 99 PRO A C 1
ATOM 821 O O . PRO A 1 99 ? -45.689 -19.819 26.935 1.00 68.00 99 PRO A O 1
ATOM 824 N N . ILE A 1 100 ? -47.336 -19.530 28.438 1.00 69.56 100 ILE A N 1
ATOM 825 C CA . ILE A 1 100 ? -48.227 -20.540 27.876 1.00 69.56 100 ILE A CA 1
ATOM 826 C C . ILE A 1 100 ? -48.688 -20.039 26.501 1.00 69.56 100 ILE A C 1
ATOM 828 O O . ILE A 1 100 ? -49.418 -19.054 26.400 1.00 69.56 100 ILE A O 1
ATOM 832 N N . HIS A 1 101 ? -48.258 -20.713 25.433 1.00 65.56 101 HIS A N 1
ATOM 833 C CA . HIS A 1 101 ? -48.777 -20.475 24.088 1.00 65.56 101 HIS A CA 1
ATOM 834 C C . HIS A 1 101 ? -50.249 -20.896 24.041 1.00 65.56 101 HIS A C 1
ATOM 836 O O . HIS A 1 101 ? -50.566 -22.087 24.019 1.00 65.56 101 HIS A O 1
ATOM 842 N N . ILE A 1 102 ? -51.156 -19.921 24.001 1.00 67.31 102 ILE A N 1
ATOM 843 C CA . ILE A 1 102 ? -52.571 -20.178 23.741 1.00 67.31 102 ILE A CA 1
ATOM 844 C C . ILE A 1 102 ? -52.679 -20.568 22.263 1.00 67.31 102 ILE A C 1
ATOM 846 O O . ILE A 1 102 ? -52.554 -19.723 21.376 1.00 67.31 102 ILE A O 1
ATOM 850 N N . LYS A 1 103 ? -52.859 -21.862 21.976 1.00 66.81 103 LYS A N 1
ATOM 851 C CA . LYS A 1 103 ? -53.263 -22.302 20.635 1.00 66.81 103 LYS A CA 1
ATOM 852 C C . LYS A 1 103 ? -54.666 -21.751 20.390 1.00 66.81 103 L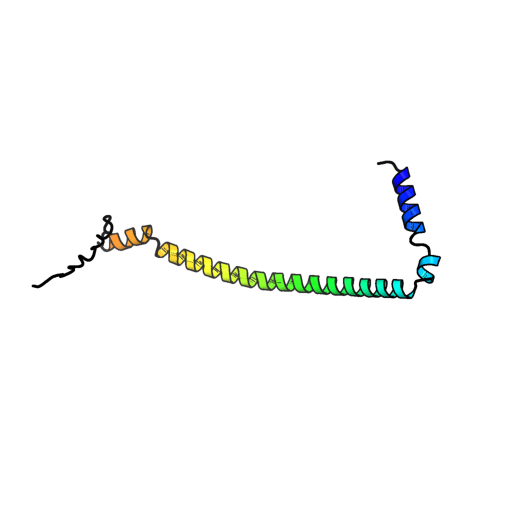YS A C 1
ATOM 854 O O . LYS A 1 103 ? -55.559 -22.004 21.194 1.00 66.81 103 LYS A O 1
ATOM 859 N N . GLN A 1 104 ? -54.850 -20.983 19.317 1.00 55.84 104 GLN A N 1
ATOM 860 C CA . GLN A 1 104 ? -56.184 -20.564 18.898 1.00 55.84 104 GLN A CA 1
ATOM 861 C C . GLN A 1 104 ? -56.994 -21.822 18.583 1.00 55.84 104 GLN A C 1
ATOM 863 O O . GLN A 1 104 ? -56.681 -22.549 17.641 1.00 55.84 104 GLN A O 1
ATOM 868 N N . GLU A 1 105 ? -58.012 -22.099 19.393 1.00 59.81 105 GLU A N 1
ATOM 869 C CA . GLU A 1 105 ? -59.045 -23.054 19.025 1.00 59.81 105 GLU A CA 1
ATOM 870 C C . GLU A 1 105 ? -59.857 -22.405 17.902 1.00 59.81 105 GLU A C 1
ATOM 872 O O . GLU A 1 105 ? -60.731 -21.568 18.139 1.00 59.81 105 GLU A O 1
ATOM 877 N N . ASN A 1 106 ? -59.513 -22.744 16.658 1.00 53.84 106 ASN A N 1
ATOM 878 C CA . ASN A 1 106 ? -60.412 -22.535 15.536 1.00 53.84 106 ASN A CA 1
ATOM 879 C C . ASN A 1 106 ? -61.653 -23.387 15.808 1.00 53.84 106 ASN A C 1
ATOM 881 O O . ASN A 1 106 ? -61.670 -24.592 15.558 1.00 53.84 106 ASN A O 1
ATOM 885 N N . LYS A 1 107 ? -62.696 -22.750 16.344 1.00 52.62 107 LYS A N 1
ATOM 886 C CA . LYS A 1 107 ? -64.062 -23.235 16.182 1.00 52.62 107 LYS A CA 1
ATOM 887 C C . LYS A 1 107 ? -64.423 -23.086 14.710 1.00 52.62 107 LYS A C 1
ATOM 889 O O . LYS A 1 107 ? -65.059 -22.110 14.313 1.00 52.62 107 LYS A O 1
ATOM 894 N N . ASP A 1 108 ? -64.024 -24.072 13.918 1.00 50.69 108 ASP A N 1
ATOM 895 C CA . ASP A 1 108 ? -64.651 -24.328 12.632 1.00 50.69 108 ASP A CA 1
ATOM 896 C C . ASP A 1 108 ? -66.086 -24.787 12.913 1.00 50.69 108 ASP A C 1
ATOM 898 O O . ASP A 1 108 ? -66.390 -25.968 13.072 1.00 50.69 108 ASP A O 1
ATOM 902 N N . ASN A 1 109 ? -66.984 -23.806 13.014 1.00 54.06 109 ASN A N 1
ATOM 903 C CA . ASN A 1 109 ? -68.414 -24.005 12.841 1.00 54.06 109 ASN A CA 1
ATOM 904 C C . ASN A 1 109 ? -68.668 -24.407 11.378 1.00 54.06 109 ASN A C 1
ATOM 906 O O . ASN A 1 109 ? -69.012 -23.578 10.538 1.00 54.06 109 ASN A O 1
ATOM 910 N N . SER A 1 110 ? -68.516 -25.693 11.090 1.00 53.66 110 SER A N 1
ATOM 911 C CA . SER A 1 110 ? -69.152 -26.391 9.975 1.00 53.66 110 SER A CA 1
ATOM 912 C C . SER A 1 110 ? -69.888 -27.563 10.635 1.00 53.66 110 SER A C 1
ATOM 914 O O . SER A 1 110 ? -69.248 -28.382 11.280 1.00 53.66 110 SER A O 1
ATOM 916 N N . THR A 1 111 ? -71.215 -27.651 10.688 1.00 43.50 111 THR A N 1
ATOM 917 C CA . THR A 1 111 ? -72.218 -27.280 9.691 1.00 43.50 111 THR A CA 1
ATOM 918 C C . THR A 1 111 ? -73.569 -27.104 10.395 1.00 43.50 111 THR A C 1
ATOM 920 O O . THR A 1 111 ? -73.985 -27.942 11.194 1.00 43.50 111 THR A O 1
ATOM 923 N N . ASN A 1 112 ? -74.264 -26.012 10.082 1.00 49.56 112 ASN A N 1
ATOM 924 C CA . ASN A 1 112 ? -75.704 -25.875 10.277 1.00 49.56 112 ASN A CA 1
ATOM 925 C C . ASN A 1 112 ? -76.422 -26.614 9.132 1.00 49.56 112 ASN A C 1
ATOM 927 O O . ASN A 1 112 ? -76.097 -26.336 7.979 1.00 49.56 112 ASN A O 1
ATOM 931 N N . LYS A 1 113 ? -77.426 -27.424 9.493 1.00 39.81 113 LYS A N 1
ATOM 932 C CA . LYS A 1 113 ? -78.525 -27.950 8.660 1.00 39.81 113 LYS A CA 1
ATOM 933 C C . LYS A 1 113 ? -78.228 -29.077 7.669 1.00 39.81 113 LYS A C 1
ATOM 935 O O . LYS A 1 113 ? -77.312 -28.947 6.834 1.00 39.81 113 LYS A O 1
#